Protein AF-A0A382C9M2-F1 (afdb_monomer)

Radius of gyration: 23.82 Å; Cα contacts (8 Å, |Δi|>4): 58; chains: 1; bounding box: 88×24×33 Å

InterPro domains:
  IPR007627 RNA polymerase sigma-70 region 2 [PF04542] (60-106)
  IPR009042 RNA polymerase sigma-70 region 1.2 [PF00140] (22-53)
  IPR013325 RNA polymerase sigma factor, region 2 [SSF88946] (21-107)
  IPR050813 Bacterial Sigma-70 Factor [PTHR30376] (9-107)

pLDDT: mean 83.84, std 17.84, range [38.56, 96.5]

Solvent-accessible surface area (backbone atoms only — not comparable to full-atom values): 6581 Å² total; per-residue (Å²): 139,86,82,80,81,80,81,77,82,73,83,83,66,85,71,73,65,82,73,70,71,52,71,66,56,49,50,52,58,57,48,68,69,56,60,74,74,51,73,70,55,49,39,53,33,32,54,39,37,73,76,62,34,62,66,36,45,50,50,56,47,63,44,40,49,58,54,33,47,62,54,29,61,74,53,60,84,73,85,55,55,69,65,56,39,31,52,55,36,52,53,50,48,52,57,48,58,77,70,54,58,56,84,56,85,75,130

Secondary structure (DSSP, 8-state):
-------------------PPPHHHHHHHHHHTPPPPPHHHHHHHHHHHHTT-HHHHHHHHHHTHHHHHHHHGGGTTSSS-HHHHHHHHHHHHHHHHHT--TTS---

Mean predicted aligned error: 10.25 Å

Organism: NCBI:txid408172

Structure (mmCIF, N/CA/C/O backbone):
data_AF-A0A382C9M2-F1
#
_entry.id   AF-A0A382C9M2-F1
#
loop_
_atom_site.group_PDB
_atom_site.id
_atom_site.type_symbol
_atom_site.label_atom_id
_atom_site.label_alt_id
_atom_site.label_comp_id
_atom_site.label_asym_id
_atom_site.label_entity_id
_atom_site.label_seq_id
_atom_site.pdbx_PDB_ins_code
_atom_site.Cartn_x
_atom_site.Cartn_y
_atom_site.Cartn_z
_atom_site.occupancy
_atom_site.B_iso_or_equiv
_atom_site.auth_seq_id
_atom_site.auth_comp_id
_atom_site.auth_asym_id
_atom_site.auth_atom_id
_atom_site.pdbx_PDB_model_num
ATOM 1 N N . MET A 1 1 ? 68.466 9.174 -23.378 1.00 41.56 1 MET A N 1
ATOM 2 C CA . MET A 1 1 ? 68.375 8.108 -22.355 1.00 41.56 1 MET A CA 1
ATOM 3 C C . MET A 1 1 ? 66.933 8.017 -21.867 1.00 41.56 1 MET A C 1
ATOM 5 O O . MET A 1 1 ? 66.539 8.753 -20.977 1.00 41.56 1 MET A O 1
ATOM 9 N N . THR A 1 2 ? 66.107 7.196 -22.514 1.00 38.56 2 THR A N 1
ATOM 10 C CA . THR A 1 2 ? 64.675 7.047 -22.198 1.00 38.56 2 THR A CA 1
ATOM 11 C C . THR A 1 2 ? 64.477 5.911 -21.196 1.00 38.56 2 THR A C 1
ATOM 13 O O . THR A 1 2 ? 64.610 4.740 -21.557 1.00 38.56 2 THR A O 1
ATOM 16 N N . ALA A 1 3 ? 64.171 6.238 -19.941 1.00 43.88 3 ALA A N 1
ATOM 17 C CA . ALA A 1 3 ? 63.833 5.245 -18.928 1.00 43.88 3 ALA A CA 1
ATOM 18 C C . ALA A 1 3 ? 62.390 4.753 -19.139 1.00 43.88 3 ALA A C 1
ATOM 20 O O . ALA A 1 3 ? 61.428 5.490 -18.935 1.00 43.88 3 ALA A O 1
ATOM 21 N N . LYS A 1 4 ? 62.233 3.494 -19.568 1.00 49.69 4 LYS A N 1
ATOM 22 C CA . LYS A 1 4 ? 60.939 2.797 -19.591 1.00 49.69 4 LYS A CA 1
ATOM 23 C C . LYS A 1 4 ? 60.523 2.489 -18.151 1.00 49.69 4 LYS A C 1
ATOM 25 O O . LYS A 1 4 ? 61.099 1.606 -17.519 1.00 49.69 4 LYS A O 1
ATOM 30 N N . VAL A 1 5 ? 59.513 3.189 -17.642 1.00 54.41 5 VAL A N 1
ATOM 31 C CA . VAL A 1 5 ? 58.876 2.855 -16.362 1.00 54.41 5 VAL A CA 1
ATOM 32 C C . VAL A 1 5 ? 58.084 1.559 -16.542 1.00 54.41 5 VAL A C 1
ATOM 34 O O . VAL A 1 5 ? 57.154 1.475 -17.342 1.00 54.41 5 VAL A O 1
ATOM 37 N N . LYS A 1 6 ? 58.490 0.513 -15.823 1.00 54.06 6 LYS A N 1
ATOM 38 C CA . LYS A 1 6 ? 57.851 -0.805 -15.841 1.00 54.06 6 LYS A CA 1
ATOM 39 C C . LYS A 1 6 ? 56.624 -0.749 -14.924 1.00 54.06 6 LYS A C 1
ATOM 41 O O . LYS A 1 6 ? 56.758 -0.816 -13.706 1.00 54.06 6 LYS A O 1
ATOM 46 N N . LEU A 1 7 ? 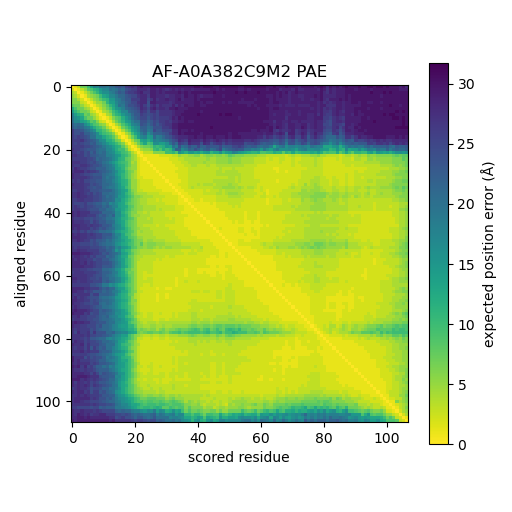55.435 -0.594 -15.506 1.00 52.62 7 LEU A N 1
ATOM 47 C CA . LEU A 1 7 ? 54.170 -0.678 -14.772 1.00 52.62 7 LEU A CA 1
ATOM 48 C C . LEU A 1 7 ? 53.996 -2.103 -14.231 1.00 52.62 7 LEU A C 1
ATOM 50 O O . LEU A 1 7 ? 53.836 -3.063 -14.988 1.00 52.62 7 LEU A O 1
ATOM 54 N N . LYS A 1 8 ? 54.052 -2.238 -12.907 1.00 50.34 8 LYS A N 1
ATOM 55 C CA . LYS A 1 8 ? 53.757 -3.481 -12.196 1.00 50.34 8 LYS A CA 1
ATOM 56 C C . LYS A 1 8 ? 52.243 -3.699 -12.290 1.00 50.34 8 LYS A C 1
ATOM 58 O O . LYS A 1 8 ? 51.476 -2.942 -11.704 1.00 50.34 8 LYS A O 1
ATOM 63 N N . LYS A 1 9 ? 51.805 -4.684 -13.081 1.00 49.84 9 LYS A N 1
ATOM 64 C CA . LYS A 1 9 ? 50.397 -5.097 -13.116 1.00 49.84 9 LYS A CA 1
ATOM 65 C C . LYS A 1 9 ? 50.051 -5.685 -11.749 1.00 49.84 9 LYS A C 1
ATOM 67 O O . LYS A 1 9 ? 50.568 -6.741 -11.394 1.00 49.84 9 LYS A O 1
ATOM 72 N N . PHE A 1 10 ? 49.230 -4.978 -10.980 1.00 45.16 10 PHE A N 1
ATOM 73 C CA . PHE A 1 10 ? 48.612 -5.537 -9.784 1.00 45.16 10 PHE A CA 1
ATOM 74 C C . PHE A 1 10 ? 47.573 -6.576 -10.221 1.00 45.16 10 PHE A C 1
ATOM 76 O O . PHE A 1 10 ? 46.813 -6.298 -11.155 1.00 45.16 10 PHE A O 1
ATOM 83 N N . PRO A 1 11 ? 47.540 -7.768 -9.605 1.00 44.34 11 PRO A N 1
ATOM 84 C CA . PRO A 1 11 ? 46.482 -8.720 -9.871 1.00 44.34 11 PRO A CA 1
ATOM 85 C C . PRO A 1 11 ? 45.189 -8.117 -9.322 1.00 44.34 11 PRO A C 1
ATOM 87 O O . PRO A 1 11 ? 45.044 -7.914 -8.119 1.00 44.34 11 PRO A O 1
ATOM 90 N N . VAL A 1 12 ? 44.258 -7.790 -10.216 1.00 55.22 12 VAL A N 1
ATOM 91 C CA . VAL A 1 12 ? 42.860 -7.550 -9.848 1.00 55.22 12 VAL A CA 1
ATOM 92 C C . VAL A 1 12 ? 42.267 -8.927 -9.557 1.00 55.22 12 VAL A C 1
ATOM 94 O O . VAL A 1 12 ? 41.584 -9.525 -10.383 1.00 55.22 12 VAL A O 1
ATOM 97 N N . GLU A 1 13 ? 42.638 -9.498 -8.411 1.00 49.00 13 GLU A N 1
ATOM 98 C CA . GLU A 1 13 ? 41.890 -10.610 -7.842 1.00 49.00 13 GLU A CA 1
ATOM 99 C C . GLU A 1 13 ? 40.467 -10.119 -7.604 1.00 49.00 13 GLU A C 1
ATOM 101 O O . GLU A 1 13 ? 40.261 -9.014 -7.099 1.00 49.00 13 GLU A O 1
ATOM 106 N N . ASN A 1 14 ? 39.504 -10.935 -8.037 1.00 55.16 14 ASN A N 1
ATOM 107 C CA . ASN A 1 14 ? 38.068 -10.734 -7.908 1.00 55.16 14 ASN A CA 1
ATOM 108 C C . ASN A 1 14 ? 37.694 -10.360 -6.469 1.00 55.16 14 ASN A C 1
ATOM 110 O O . ASN A 1 14 ? 37.304 -11.193 -5.652 1.00 55.16 14 ASN A O 1
ATOM 114 N N . MET A 1 15 ? 37.744 -9.068 -6.177 1.00 46.50 15 MET A N 1
ATOM 115 C CA . MET A 1 15 ? 36.993 -8.468 -5.103 1.00 46.50 15 MET A CA 1
ATOM 116 C C . MET A 1 15 ? 35.558 -8.478 -5.615 1.00 46.50 15 MET A C 1
ATOM 118 O O . MET A 1 15 ? 35.105 -7.519 -6.237 1.00 46.50 15 MET A O 1
ATOM 122 N N . SER A 1 16 ? 34.855 -9.604 -5.441 1.00 49.78 16 SER A N 1
ATOM 123 C CA . SER A 1 16 ? 33.399 -9.592 -5.515 1.00 49.78 16 SER A CA 1
ATOM 124 C C . SER A 1 16 ? 32.985 -8.560 -4.480 1.00 49.78 16 SER A C 1
ATOM 126 O O . SER A 1 16 ? 33.064 -8.820 -3.274 1.00 49.78 16 SER A O 1
ATOM 128 N N . ALA A 1 17 ? 32.696 -7.347 -4.952 1.00 49.66 17 ALA A N 1
ATOM 129 C CA . ALA A 1 17 ? 32.237 -6.256 -4.127 1.00 49.66 17 ALA A CA 1
ATOM 130 C C . ALA A 1 17 ? 31.185 -6.851 -3.201 1.00 49.66 17 ALA A C 1
ATOM 132 O O . ALA A 1 17 ? 30.287 -7.551 -3.675 1.00 49.66 17 ALA A O 1
ATOM 133 N N . ARG A 1 18 ? 31.331 -6.660 -1.886 1.00 47.44 18 ARG A N 1
ATOM 134 C CA . ARG A 1 18 ? 30.225 -6.925 -0.968 1.00 47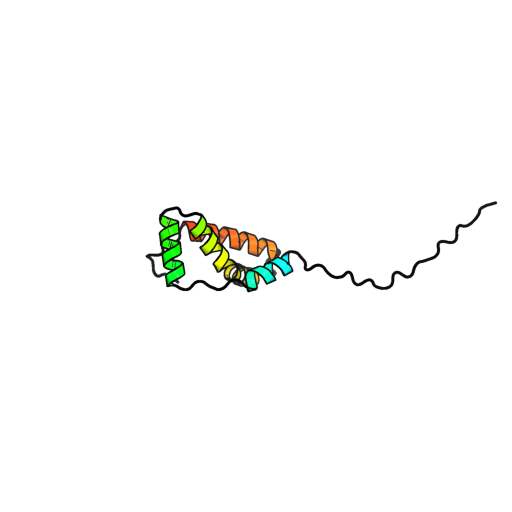.44 18 ARG A CA 1
ATOM 135 C C . ARG A 1 18 ? 29.048 -6.148 -1.542 1.00 47.44 18 ARG A C 1
ATOM 137 O O . ARG A 1 18 ? 29.044 -4.923 -1.484 1.00 47.44 18 ARG A O 1
ATOM 144 N N . SER A 1 19 ? 28.148 -6.861 -2.211 1.00 56.34 19 SER A N 1
ATOM 145 C CA . SER A 1 19 ? 27.043 -6.269 -2.941 1.00 56.34 19 SER A CA 1
ATOM 146 C C . SER A 1 19 ? 26.144 -5.675 -1.880 1.00 56.34 19 SER A C 1
ATOM 148 O O . SER A 1 19 ? 25.377 -6.400 -1.245 1.00 56.34 19 SER A O 1
ATOM 150 N N . PHE A 1 20 ? 26.266 -4.370 -1.639 1.00 56.56 20 PHE A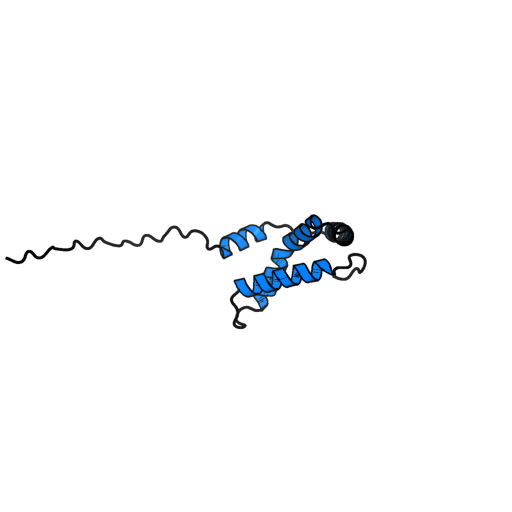 N 1
ATOM 151 C CA . PHE A 1 20 ? 25.217 -3.647 -0.944 1.00 56.56 20 PHE A CA 1
ATOM 152 C C . PHE A 1 20 ? 23.905 -4.009 -1.649 1.00 56.56 20 PHE A C 1
ATOM 154 O O . PHE A 1 20 ? 23.881 -4.016 -2.884 1.00 56.56 20 PHE A O 1
ATOM 161 N N . PRO A 1 21 ? 22.855 -4.412 -0.912 1.00 63.62 21 PRO A N 1
ATOM 162 C CA . PRO A 1 21 ? 21.584 -4.721 -1.538 1.00 63.62 21 PRO A CA 1
ATOM 163 C C . PRO A 1 21 ? 21.164 -3.520 -2.376 1.00 63.62 21 PRO A C 1
ATOM 165 O O . PRO A 1 21 ? 21.129 -2.402 -1.859 1.00 63.62 21 PRO A O 1
ATOM 168 N N . ASP A 1 22 ? 20.869 -3.758 -3.652 1.00 85.25 22 ASP A N 1
ATOM 169 C CA . ASP A 1 22 ? 20.300 -2.726 -4.510 1.00 85.25 22 ASP A CA 1
ATOM 170 C C . ASP A 1 22 ? 19.055 -2.119 -3.834 1.00 85.25 22 ASP A C 1
ATOM 172 O O . ASP A 1 22 ? 18.360 -2.797 -3.063 1.00 85.25 22 ASP A O 1
ATOM 176 N N . ALA A 1 23 ? 18.776 -0.841 -4.092 1.00 88.19 23 ALA A N 1
ATOM 177 C CA . ALA A 1 23 ? 17.708 -0.094 -3.427 1.00 88.19 23 ALA A CA 1
ATOM 178 C C . ALA A 1 23 ? 16.355 -0.820 -3.526 1.00 88.19 23 ALA A C 1
ATOM 180 O O . ALA A 1 23 ? 15.608 -0.887 -2.546 1.00 88.19 23 ALA A O 1
ATOM 181 N N . LEU A 1 24 ? 16.087 -1.461 -4.671 1.00 88.88 24 LEU A N 1
ATOM 182 C CA . LEU A 1 24 ? 14.896 -2.278 -4.876 1.00 88.88 24 LEU A CA 1
ATOM 183 C C . LEU A 1 24 ? 14.868 -3.506 -3.958 1.00 88.88 24 LEU A C 1
ATOM 185 O O . LEU A 1 24 ? 13.831 -3.828 -3.385 1.00 88.88 24 LEU A O 1
ATOM 189 N N . THR A 1 25 ? 16.003 -4.179 -3.772 1.00 91.81 25 THR A N 1
ATOM 190 C CA . THR A 1 25 ? 16.108 -5.342 -2.876 1.00 91.81 25 THR A CA 1
ATOM 191 C C . THR A 1 25 ? 15.828 -4.942 -1.431 1.00 91.81 25 THR A C 1
ATOM 193 O O . THR A 1 25 ? 15.102 -5.636 -0.716 1.00 91.81 25 THR A O 1
ATOM 196 N N . ARG A 1 26 ? 16.361 -3.794 -0.996 1.00 92.88 26 ARG A N 1
ATOM 197 C CA . ARG A 1 26 ? 16.076 -3.252 0.336 1.00 92.88 26 ARG A CA 1
ATOM 198 C C . ARG A 1 26 ? 14.590 -2.921 0.497 1.00 92.88 26 ARG A C 1
ATOM 200 O O . ARG A 1 26 ? 13.992 -3.357 1.478 1.00 92.88 26 ARG A O 1
ATOM 207 N N . TYR A 1 27 ? 13.998 -2.228 -0.475 1.00 92.69 27 TYR A N 1
ATOM 208 C CA . TYR A 1 27 ? 12.568 -1.915 -0.492 1.00 92.69 27 TYR A CA 1
ATOM 209 C C . TYR A 1 27 ? 11.707 -3.182 -0.385 1.00 92.69 27 TYR A C 1
ATOM 211 O O . TYR A 1 27 ? 10.858 -3.280 0.500 1.00 92.69 27 TYR A O 1
ATOM 219 N N . MET A 1 28 ? 11.986 -4.196 -1.213 1.00 93.38 28 MET A N 1
ATOM 220 C CA . MET A 1 28 ? 11.275 -5.479 -1.194 1.00 93.38 28 MET A CA 1
ATOM 221 C C . MET A 1 28 ? 11.366 -6.160 0.176 1.00 93.38 28 MET A C 1
ATOM 223 O O . MET A 1 28 ? 10.363 -6.642 0.707 1.00 93.38 28 MET A O 1
ATOM 227 N N . ASN A 1 29 ? 12.550 -6.147 0.792 1.00 94.25 29 ASN A N 1
ATOM 228 C CA . ASN A 1 29 ? 12.754 -6.689 2.132 1.00 94.25 29 ASN A CA 1
ATOM 229 C C . ASN A 1 29 ? 11.974 -5.919 3.206 1.00 94.25 29 ASN A C 1
ATOM 231 O O . ASN A 1 29 ? 11.438 -6.539 4.126 1.00 94.25 29 ASN A O 1
ATOM 235 N N . GLU A 1 30 ? 11.887 -4.594 3.114 1.00 93.56 30 GLU A N 1
ATOM 236 C CA . GLU A 1 30 ? 11.125 -3.767 4.055 1.00 93.56 30 GLU A CA 1
ATOM 237 C C . GLU A 1 30 ? 9.623 -4.032 3.934 1.00 93.56 30 GLU A C 1
ATOM 239 O O . GLU A 1 30 ? 8.978 -4.376 4.931 1.00 93.56 30 GLU A O 1
ATOM 244 N N . ILE A 1 31 ? 9.075 -3.995 2.716 1.00 94.56 31 ILE A N 1
ATOM 245 C CA . ILE A 1 31 ? 7.646 -4.244 2.517 1.00 94.56 31 ILE A CA 1
ATOM 246 C C . ILE A 1 31 ? 7.267 -5.689 2.840 1.00 94.56 31 ILE A C 1
ATOM 248 O O . ILE A 1 31 ? 6.152 -5.926 3.292 1.00 94.56 31 ILE A O 1
ATOM 252 N N . SER A 1 32 ? 8.180 -6.662 2.688 1.00 93.06 32 SER A N 1
ATOM 253 C CA . SER A 1 32 ? 7.925 -8.075 3.011 1.00 93.06 32 SER A CA 1
ATOM 254 C C . SER A 1 32 ? 7.527 -8.294 4.479 1.00 93.06 32 SER A C 1
ATOM 256 O O . SER A 1 32 ? 6.791 -9.231 4.794 1.00 93.06 32 SER A O 1
ATOM 258 N N . LYS A 1 33 ? 7.938 -7.390 5.375 1.00 94.81 33 LYS A N 1
ATOM 259 C CA . LYS A 1 33 ? 7.663 -7.449 6.820 1.00 94.81 33 LYS A CA 1
ATOM 260 C C . LYS A 1 33 ? 6.308 -6.848 7.194 1.00 94.81 33 LYS A C 1
ATOM 262 O O . LYS A 1 33 ? 5.814 -7.075 8.298 1.00 94.81 33 LYS A O 1
ATOM 267 N N . ILE A 1 34 ? 5.685 -6.100 6.284 1.00 93.94 34 ILE A N 1
ATOM 268 C CA . ILE A 1 34 ? 4.401 -5.440 6.521 1.00 93.94 34 ILE A CA 1
ATOM 269 C C . ILE A 1 34 ? 3.302 -6.503 6.621 1.00 93.94 34 ILE A C 1
ATOM 271 O O . ILE A 1 34 ? 3.113 -7.320 5.719 1.00 93.94 34 ILE A O 1
ATOM 275 N N . LYS A 1 35 ? 2.574 -6.532 7.736 1.00 93.81 35 LYS A N 1
ATOM 276 C CA . LYS A 1 35 ? 1.414 -7.425 7.881 1.00 93.81 35 LYS A CA 1
ATOM 277 C C . LYS A 1 35 ? 0.244 -6.893 7.022 1.00 93.81 35 LYS A C 1
ATOM 279 O O . LYS A 1 35 ? 0.175 -5.690 6.803 1.00 93.81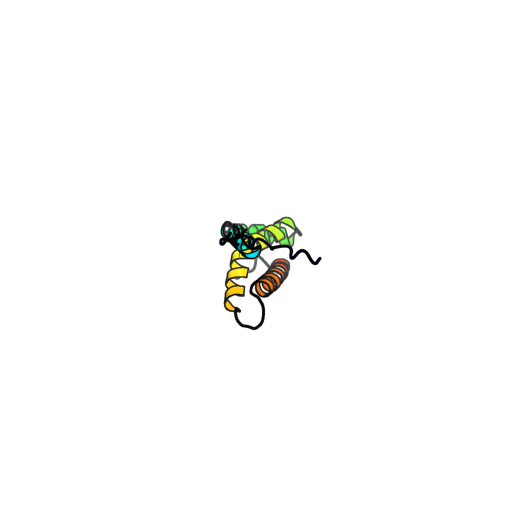 35 LYS A O 1
ATOM 284 N N . PRO A 1 36 ? -0.661 -7.736 6.513 1.00 91.62 36 PRO A N 1
ATOM 285 C CA . PRO A 1 36 ? -1.898 -7.253 5.897 1.00 91.62 36 PRO A CA 1
ATOM 286 C C . PRO A 1 36 ? -2.841 -6.681 6.964 1.00 91.62 36 PRO A C 1
ATOM 288 O O . PRO A 1 36 ? -2.723 -7.022 8.144 1.00 91.62 36 PRO A O 1
ATOM 291 N N . LEU A 1 37 ? -3.742 -5.779 6.577 1.00 93.12 37 LEU A N 1
ATOM 292 C CA . LEU A 1 37 ? -4.820 -5.334 7.461 1.00 93.12 37 LEU A CA 1
ATOM 293 C C . LEU A 1 37 ? -5.911 -6.404 7.536 1.00 93.12 37 LEU A C 1
ATOM 295 O O . LEU A 1 37 ? -6.142 -7.161 6.594 1.00 93.12 37 LEU A O 1
ATOM 299 N N . THR A 1 38 ? -6.570 -6.471 8.683 1.00 94.12 38 THR A N 1
ATOM 300 C CA . THR A 1 38 ? -7.851 -7.158 8.826 1.00 94.12 38 THR A CA 1
ATOM 301 C C . THR A 1 38 ? -8.978 -6.263 8.319 1.00 94.12 38 THR A C 1
ATOM 303 O O . THR A 1 38 ? -8.849 -5.039 8.282 1.00 94.12 38 THR A O 1
ATOM 306 N N . ARG A 1 39 ? -10.123 -6.864 7.989 1.00 89.69 39 ARG A N 1
ATOM 307 C CA . ARG A 1 39 ? -11.292 -6.130 7.485 1.00 89.69 39 ARG A CA 1
ATOM 308 C C . ARG A 1 39 ? -11.773 -5.036 8.446 1.00 89.69 39 ARG A C 1
ATOM 310 O O . ARG A 1 39 ? -12.170 -3.961 8.009 1.00 89.69 39 ARG A O 1
ATOM 317 N N . ASP A 1 40 ? -11.711 -5.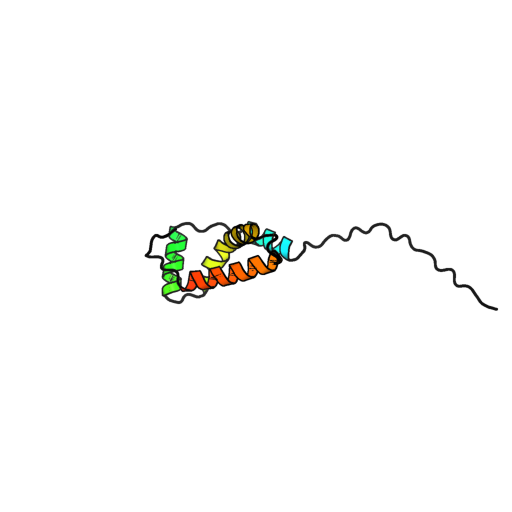297 9.749 1.00 92.19 40 ASP A N 1
ATOM 318 C CA . ASP A 1 40 ? -12.121 -4.327 10.768 1.00 92.19 40 ASP A CA 1
ATOM 319 C C . ASP A 1 40 ? -11.129 -3.162 10.876 1.00 92.19 40 ASP A C 1
ATOM 321 O O . ASP A 1 40 ? -11.531 -2.020 11.099 1.00 92.19 40 ASP A O 1
ATOM 325 N N . GLU A 1 41 ? -9.829 -3.425 10.705 1.00 94.38 41 GLU A N 1
ATOM 326 C CA . GLU A 1 41 ? -8.815 -2.369 10.656 1.00 94.38 41 GLU A CA 1
ATOM 327 C C . GLU A 1 41 ? -8.958 -1.511 9.394 1.00 94.38 41 GLU A C 1
ATOM 329 O O . GLU A 1 41 ? -8.845 -0.291 9.486 1.00 94.38 41 GLU A O 1
ATOM 334 N N . GLU A 1 42 ? -9.237 -2.120 8.238 1.00 92.31 42 GLU A N 1
ATOM 335 C CA . GLU A 1 42 ? -9.512 -1.394 6.990 1.00 92.31 42 GLU A CA 1
ATOM 336 C C . GLU A 1 42 ? -10.733 -0.490 7.128 1.00 92.31 42 GLU A C 1
ATOM 338 O O . GLU A 1 42 ? -10.672 0.676 6.744 1.00 92.31 42 GLU A O 1
ATOM 343 N N . TYR A 1 43 ? -11.813 -0.995 7.731 1.00 92.50 43 TYR A N 1
ATOM 344 C CA . TYR A 1 43 ? -13.015 -0.205 7.980 1.00 92.50 43 TYR A CA 1
ATOM 345 C C . TYR A 1 43 ? -12.720 1.000 8.882 1.00 92.50 43 TYR A C 1
ATOM 347 O O . TYR A 1 43 ? -13.073 2.126 8.540 1.00 92.50 43 TYR A O 1
ATOM 355 N N . LYS A 1 44 ? -12.009 0.784 9.998 1.00 94.62 44 LYS A N 1
ATOM 356 C CA . LYS A 1 44 ? -11.620 1.862 10.924 1.00 94.62 44 LYS A CA 1
ATOM 357 C C . LYS A 1 44 ? -10.771 2.928 10.238 1.00 94.62 44 LYS A C 1
ATOM 359 O O . LYS A 1 44 ? -11.071 4.110 10.370 1.00 94.62 44 LYS A O 1
ATOM 364 N N . LEU A 1 45 ? -9.745 2.516 9.492 1.00 95.19 45 LEU A N 1
ATOM 365 C CA . LEU A 1 45 ? -8.899 3.447 8.742 1.00 95.19 45 LEU A CA 1
ATOM 366 C C . LEU A 1 45 ? -9.709 4.191 7.677 1.00 95.19 45 LEU A C 1
ATOM 368 O O . LEU A 1 45 ? -9.547 5.395 7.531 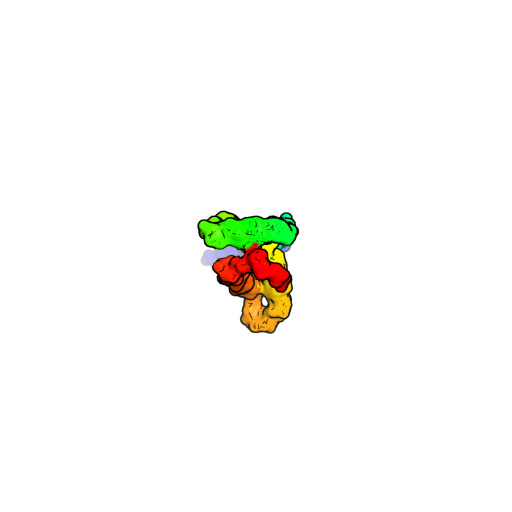1.00 95.19 45 LEU A O 1
ATOM 372 N N . GLY A 1 46 ? -10.616 3.506 6.980 1.00 93.44 46 GLY A N 1
ATOM 373 C CA . GLY A 1 46 ? -11.514 4.117 6.004 1.00 93.44 46 GLY A CA 1
ATOM 374 C C . GLY A 1 46 ? -12.393 5.213 6.608 1.00 93.44 46 GLY A C 1
ATOM 375 O O . GLY A 1 46 ? -12.507 6.287 6.024 1.00 93.44 46 GLY A O 1
ATOM 376 N N . CYS A 1 47 ? -12.973 4.983 7.791 1.00 93.62 47 CYS A N 1
ATOM 377 C CA . CYS A 1 47 ? -13.750 6.008 8.495 1.00 93.62 47 CYS A CA 1
ATOM 378 C C . CYS A 1 47 ? -12.895 7.241 8.823 1.00 93.62 47 CYS A C 1
ATOM 380 O O . CYS A 1 47 ? -13.303 8.360 8.531 1.00 93.62 47 CYS A O 1
ATOM 382 N N . GLN A 1 48 ? -11.682 7.036 9.340 1.00 94.94 48 GLN A N 1
ATOM 383 C CA . GLN A 1 48 ? -10.752 8.128 9.657 1.00 94.94 48 GLN A CA 1
ATOM 384 C C . GLN A 1 48 ? -10.321 8.913 8.407 1.00 94.94 48 GLN A C 1
ATOM 386 O O . GLN A 1 48 ? -10.165 10.130 8.449 1.00 94.94 48 GLN A O 1
ATOM 391 N N . ILE A 1 49 ? -10.161 8.236 7.267 1.00 94.62 49 ILE A N 1
ATOM 392 C CA . ILE A 1 49 ? -9.820 8.880 5.990 1.00 94.62 49 ILE A CA 1
ATOM 393 C C . ILE A 1 49 ? -10.941 9.817 5.527 1.00 94.62 49 ILE A C 1
ATOM 395 O O . ILE A 1 49 ? -10.644 10.903 5.031 1.00 94.62 49 ILE A O 1
ATOM 399 N N . ILE A 1 50 ? -12.211 9.437 5.714 1.00 91.31 50 ILE A N 1
ATOM 400 C CA . ILE A 1 50 ? -13.361 10.306 5.402 1.00 91.31 50 ILE A CA 1
ATOM 401 C C . ILE A 1 50 ? -13.349 11.566 6.271 1.00 91.31 50 ILE A C 1
ATOM 403 O O . ILE A 1 50 ? -13.663 12.651 5.785 1.00 91.31 50 ILE A O 1
ATOM 407 N N . GLU A 1 51 ? -12.937 11.439 7.531 1.00 93.12 51 GLU A N 1
ATOM 408 C CA . GLU A 1 51 ? -12.760 12.566 8.455 1.00 93.12 51 GLU A CA 1
ATOM 409 C C . GLU A 1 51 ? -11.539 13.443 8.107 1.00 93.12 51 GLU A C 1
ATOM 411 O O . GLU A 1 51 ? -11.333 14.491 8.717 1.00 93.12 51 GLU A O 1
ATOM 416 N N . GLY A 1 52 ? -10.743 13.055 7.103 1.00 92.56 52 GLY A N 1
ATOM 417 C CA . GLY A 1 52 ? -9.580 13.802 6.627 1.00 92.56 52 GLY A CA 1
ATOM 418 C C . GLY A 1 52 ? -8.257 13.412 7.289 1.00 92.56 52 GLY A C 1
ATOM 419 O O . GLY A 1 52 ? -7.269 14.131 7.124 1.00 92.56 52 GLY A O 1
ATOM 420 N N . ASP A 1 53 ? -8.191 12.289 8.013 1.00 95.88 53 ASP A N 1
ATOM 421 C CA . ASP A 1 53 ? -6.954 11.825 8.646 1.00 95.88 53 ASP A CA 1
ATOM 422 C C . ASP A 1 53 ? -5.941 11.317 7.602 1.00 95.88 53 ASP A C 1
ATOM 424 O O . ASP A 1 53 ? -5.993 10.190 7.093 1.00 95.88 53 ASP A O 1
ATOM 428 N N . ILE A 1 54 ? -4.955 12.166 7.312 1.00 94.69 54 ILE A N 1
ATOM 429 C CA . ILE A 1 54 ? -3.846 11.864 6.399 1.00 94.69 54 ILE A CA 1
ATOM 430 C C . ILE A 1 54 ? -2.995 10.697 6.926 1.00 94.69 54 ILE A C 1
ATOM 432 O O . ILE A 1 54 ? -2.468 9.911 6.135 1.00 94.69 54 ILE A O 1
ATOM 436 N N . THR A 1 55 ? -2.877 10.539 8.244 1.00 96.50 55 THR A N 1
ATOM 437 C CA . THR A 1 55 ? -2.110 9.450 8.863 1.00 96.50 55 THR A CA 1
ATOM 438 C C . THR A 1 55 ? -2.801 8.111 8.634 1.00 96.50 55 THR A C 1
ATOM 440 O O . THR A 1 55 ? -2.141 7.118 8.313 1.00 96.50 55 THR A O 1
ATOM 443 N N . ALA A 1 56 ? -4.134 8.079 8.726 1.00 95.81 56 ALA A N 1
ATOM 444 C CA . ALA A 1 56 ? -4.923 6.900 8.386 1.00 95.81 56 ALA A CA 1
ATOM 445 C C . ALA A 1 56 ? -4.763 6.523 6.904 1.00 95.81 56 ALA A C 1
ATOM 447 O O . ALA A 1 56 ? -4.537 5.349 6.594 1.00 95.81 56 ALA A O 1
ATOM 448 N N . LEU A 1 57 ? -4.767 7.512 6.001 1.00 94.38 57 LEU A N 1
ATOM 449 C CA . LEU A 1 57 ? -4.516 7.304 4.571 1.00 94.38 57 LEU A CA 1
ATOM 450 C C . LEU A 1 57 ? -3.129 6.705 4.316 1.00 94.38 57 LEU A C 1
ATOM 452 O O . LEU A 1 57 ? -3.004 5.693 3.626 1.00 94.38 57 LEU A O 1
ATOM 456 N N . GLN A 1 58 ? -2.087 7.297 4.903 1.00 95.00 58 GLN A N 1
ATOM 457 C CA . GLN A 1 58 ? -0.717 6.797 4.784 1.00 95.00 58 GLN A CA 1
ATOM 458 C C . GLN A 1 58 ? -0.599 5.366 5.303 1.00 95.00 58 GLN A C 1
ATOM 460 O O . GLN A 1 58 ? 0.017 4.521 4.654 1.00 95.00 58 GLN A O 1
ATOM 465 N N . LYS A 1 59 ? -1.222 5.072 6.448 1.00 95.81 59 LYS A N 1
ATOM 466 C CA . LYS A 1 59 ? -1.214 3.736 7.037 1.00 95.81 59 LYS A CA 1
ATOM 467 C C . LYS A 1 59 ? -1.923 2.729 6.137 1.00 95.81 59 LYS A C 1
ATOM 469 O O . LYS A 1 59 ? -1.367 1.662 5.899 1.00 95.81 59 LYS A O 1
ATOM 474 N N . LEU A 1 60 ? -3.095 3.055 5.594 1.00 94.94 60 LEU A N 1
ATOM 475 C CA . LEU A 1 60 ? -3.812 2.162 4.681 1.00 94.94 60 LEU A CA 1
ATOM 476 C C . LEU A 1 60 ? -2.983 1.872 3.422 1.00 94.94 60 LEU A C 1
ATOM 478 O O . LEU A 1 60 ? -2.815 0.708 3.055 1.00 94.94 60 LEU A O 1
ATOM 482 N N . VAL A 1 61 ? -2.384 2.900 2.814 1.00 94.62 61 VAL A N 1
ATOM 483 C CA . VAL A 1 61 ? -1.508 2.754 1.639 1.00 94.62 61 VAL A CA 1
ATOM 484 C C . VAL A 1 61 ? -0.289 1.881 1.956 1.00 94.62 61 VAL A C 1
ATOM 486 O O . VAL A 1 61 ? -0.032 0.904 1.252 1.00 94.62 61 VAL A O 1
ATOM 489 N N . GLN A 1 62 ? 0.429 2.160 3.050 1.00 94.56 62 GLN A N 1
ATOM 490 C CA . GLN A 1 62 ? 1.617 1.395 3.453 1.00 94.56 62 GLN A CA 1
ATOM 491 C C . GLN A 1 62 ? 1.311 -0.092 3.658 1.00 94.56 62 GLN A C 1
ATOM 493 O O . GLN A 1 62 ? 2.094 -0.963 3.275 1.00 94.56 62 GLN A O 1
ATOM 498 N N . ARG A 1 63 ? 0.149 -0.406 4.236 1.00 96.06 63 ARG A N 1
ATOM 499 C CA . ARG A 1 63 ? -0.277 -1.788 4.495 1.00 96.06 63 ARG A CA 1
ATOM 500 C C . ARG A 1 63 ? -0.605 -2.574 3.231 1.00 96.06 63 ARG A C 1
ATOM 502 O O . ARG A 1 63 ? -0.612 -3.802 3.273 1.00 96.06 63 ARG A O 1
ATOM 509 N N . ASN A 1 64 ? -0.790 -1.878 2.115 1.00 94.31 64 ASN A N 1
ATOM 510 C CA . ASN A 1 64 ? -1.091 -2.460 0.818 1.00 94.31 64 ASN A CA 1
ATOM 511 C C . ASN A 1 64 ? 0.092 -2.443 -0.168 1.00 94.31 64 ASN A C 1
ATOM 513 O O . ASN A 1 64 ? -0.057 -2.897 -1.301 1.00 94.31 64 ASN A O 1
ATOM 517 N N . LEU A 1 65 ? 1.298 -2.023 0.235 1.00 95.25 65 LEU A N 1
ATOM 518 C CA . LEU A 1 65 ? 2.464 -2.002 -0.669 1.00 95.25 65 LEU A CA 1
ATOM 519 C C . LEU A 1 65 ? 2.800 -3.384 -1.255 1.00 95.25 65 LEU A C 1
ATOM 521 O O . LEU A 1 65 ? 3.135 -3.506 -2.432 1.00 95.25 65 LEU A O 1
ATOM 525 N N . LYS A 1 66 ? 2.634 -4.461 -0.474 1.00 95.19 66 LYS A N 1
ATOM 526 C CA . LYS A 1 66 ? 2.780 -5.840 -0.983 1.00 95.19 66 LYS A CA 1
ATOM 527 C C . LYS A 1 66 ? 1.804 -6.151 -2.114 1.00 95.19 66 LYS A C 1
ATOM 529 O O . LYS A 1 66 ? 2.162 -6.849 -3.061 1.00 95.19 66 LYS A O 1
ATOM 534 N N . TYR A 1 67 ? 0.573 -5.656 -1.998 1.00 95.19 67 TYR A N 1
ATOM 535 C CA . TYR A 1 67 ? -0.450 -5.851 -3.014 1.00 95.19 67 TYR A CA 1
ATOM 536 C C . TYR A 1 67 ? -0.064 -5.123 -4.302 1.00 95.19 67 TYR A C 1
ATOM 538 O O . TYR A 1 67 ? -0.076 -5.748 -5.361 1.00 95.19 67 TYR A O 1
ATOM 546 N N . VAL A 1 68 ? 0.401 -3.872 -4.208 1.00 96.38 68 VAL A N 1
ATOM 547 C CA . VAL A 1 68 ? 0.918 -3.116 -5.361 1.00 96.38 68 VAL A CA 1
ATOM 548 C C . VAL A 1 68 ? 2.002 -3.904 -6.096 1.00 96.38 68 VAL A C 1
ATOM 550 O O . VAL A 1 68 ? 1.880 -4.138 -7.296 1.00 96.38 68 VAL A O 1
ATOM 553 N N . VAL A 1 69 ? 3.008 -4.411 -5.377 1.00 95.75 69 VAL A N 1
ATOM 554 C CA . VAL A 1 69 ? 4.078 -5.222 -5.982 1.00 95.75 69 VAL A CA 1
ATOM 555 C C . VAL A 1 69 ? 3.538 -6.495 -6.638 1.00 95.75 69 VAL A C 1
ATOM 557 O O . VAL A 1 69 ? 4.005 -6.882 -7.714 1.00 95.75 69 VAL A O 1
ATOM 560 N N . SER A 1 70 ? 2.541 -7.143 -6.029 1.00 95.44 70 SER A N 1
ATOM 561 C CA . SER A 1 70 ? 1.915 -8.347 -6.589 1.00 95.44 70 SER A CA 1
ATOM 562 C C . SER A 1 70 ? 1.186 -8.077 -7.909 1.00 95.44 70 SER A C 1
ATOM 564 O O . SER A 1 70 ? 1.210 -8.922 -8.803 1.00 95.44 70 SER A O 1
ATOM 566 N N . ILE A 1 71 ? 0.581 -6.894 -8.059 1.00 96.25 71 ILE A N 1
ATOM 567 C CA . ILE A 1 71 ? -0.081 -6.470 -9.293 1.00 96.25 71 ILE A CA 1
ATOM 568 C C . ILE A 1 71 ? 0.955 -6.022 -10.324 1.00 96.25 71 ILE A C 1
ATOM 570 O O . ILE A 1 71 ? 0.936 -6.537 -11.438 1.00 96.25 71 ILE A O 1
ATOM 574 N N . ALA A 1 72 ? 1.906 -5.163 -9.949 1.00 95.81 72 ALA A N 1
ATOM 575 C CA . ALA A 1 72 ? 2.983 -4.693 -10.825 1.00 95.81 72 ALA A CA 1
ATOM 576 C C . ALA A 1 72 ? 3.787 -5.855 -11.432 1.00 95.81 72 ALA A C 1
ATOM 578 O O . ALA A 1 72 ? 4.133 -5.840 -12.612 1.00 95.81 72 ALA A O 1
ATOM 579 N N . SER A 1 73 ? 4.020 -6.920 -10.657 1.00 94.44 73 SER A N 1
ATOM 580 C CA . SER A 1 73 ? 4.739 -8.108 -11.132 1.00 94.44 73 SER A CA 1
ATOM 581 C C . SER A 1 73 ? 4.049 -8.818 -12.303 1.00 94.44 73 SER A C 1
ATOM 583 O O . SER A 1 73 ? 4.738 -9.462 -13.092 1.00 94.44 73 SER A O 1
ATOM 585 N N . LYS A 1 74 ? 2.724 -8.679 -12.456 1.00 95.88 74 LYS A N 1
ATOM 586 C CA . LYS A 1 74 ? 1.961 -9.254 -13.579 1.00 95.88 74 LYS A CA 1
ATOM 587 C C . LYS A 1 74 ? 2.193 -8.519 -14.902 1.00 95.88 74 LYS A C 1
ATOM 589 O O . LYS A 1 74 ? 1.926 -9.092 -15.949 1.00 95.88 74 LYS A O 1
ATOM 594 N N . TYR A 1 75 ? 2.701 -7.288 -14.854 1.00 95.25 75 TYR A N 1
ATOM 595 C CA . TYR A 1 75 ? 2.958 -6.438 -16.023 1.00 95.25 75 TYR A CA 1
ATOM 596 C C . TYR A 1 75 ? 4.445 -6.379 -16.403 1.00 95.25 75 TYR A C 1
ATOM 598 O O . TYR A 1 75 ? 4.866 -5.545 -17.206 1.00 95.25 75 TYR A O 1
ATOM 606 N N . ARG A 1 76 ? 5.277 -7.261 -15.833 1.00 92.88 76 ARG A N 1
ATOM 607 C CA . ARG A 1 76 ? 6.679 -7.376 -16.251 1.00 92.88 76 ARG A CA 1
ATOM 608 C C . ARG A 1 76 ? 6.763 -7.751 -17.728 1.00 92.88 76 ARG A C 1
ATOM 610 O O . ARG A 1 76 ? 6.020 -8.601 -18.203 1.00 92.88 76 ARG A O 1
ATOM 617 N N . GLY A 1 77 ? 7.714 -7.143 -18.434 1.00 91.75 77 GLY A N 1
ATOM 618 C CA . GLY A 1 77 ? 7.907 -7.370 -19.868 1.00 91.75 77 GLY A CA 1
ATOM 619 C C . GLY A 1 77 ? 7.009 -6.516 -20.769 1.00 91.75 77 GLY A C 1
ATOM 620 O O . GLY A 1 77 ? 7.155 -6.585 -21.983 1.00 91.75 77 GLY A O 1
ATOM 621 N N . CYS A 1 78 ? 6.147 -5.659 -20.212 1.00 92.25 78 CYS A N 1
ATOM 622 C CA . CYS A 1 78 ? 5.303 -4.732 -20.977 1.00 92.25 78 CYS A CA 1
ATOM 623 C C . CYS A 1 78 ? 6.003 -3.405 -21.348 1.00 92.25 78 CYS A C 1
ATOM 625 O O . CYS A 1 78 ? 5.333 -2.402 -21.571 1.00 92.25 78 CYS A O 1
ATOM 627 N N . GLY A 1 79 ? 7.339 -3.372 -21.398 1.00 91.69 79 GLY A N 1
ATOM 628 C CA . GLY A 1 79 ? 8.114 -2.196 -21.827 1.00 91.69 79 GLY A CA 1
ATOM 629 C C . GLY A 1 79 ? 8.475 -1.179 -20.735 1.00 91.69 79 GLY A C 1
ATOM 630 O O . GLY A 1 79 ? 9.238 -0.261 -21.014 1.00 91.69 79 GLY A O 1
ATOM 631 N N . LEU A 1 80 ? 7.997 -1.358 -19.500 1.00 93.56 80 LEU A N 1
ATOM 632 C CA . LEU A 1 80 ? 8.403 -0.571 -18.327 1.00 93.56 80 LEU A CA 1
ATOM 633 C C . LEU A 1 80 ? 9.247 -1.402 -17.358 1.00 93.56 80 LEU A C 1
ATOM 635 O O . LEU A 1 80 ? 9.114 -2.632 -17.291 1.00 93.56 80 LEU A O 1
ATOM 639 N N . SER A 1 81 ? 10.104 -0.730 -16.586 1.00 94.00 81 SER A N 1
ATOM 640 C CA . SER A 1 81 ? 10.826 -1.387 -15.500 1.00 94.00 81 SER A CA 1
ATOM 641 C C . SER A 1 81 ? 9.858 -1.773 -14.375 1.00 94.00 81 SER A C 1
ATOM 643 O O . SER A 1 81 ? 8.784 -1.192 -14.209 1.00 94.00 81 SER A O 1
ATOM 645 N N . ILE A 1 82 ? 10.234 -2.761 -13.559 1.00 93.38 82 ILE A N 1
ATOM 646 C CA . ILE A 1 82 ? 9.422 -3.130 -12.391 1.00 93.38 82 ILE A CA 1
ATOM 647 C C . ILE A 1 82 ? 9.313 -1.980 -11.380 1.00 93.38 82 ILE A C 1
ATOM 649 O O . ILE A 1 82 ? 8.307 -1.895 -10.687 1.00 93.38 82 ILE A O 1
ATOM 653 N N . GLN A 1 83 ? 10.319 -1.104 -11.301 1.00 94.38 83 GLN A N 1
ATOM 654 C CA . GLN A 1 83 ? 10.297 0.066 -10.423 1.00 94.38 83 GLN A CA 1
ATOM 655 C C . GLN A 1 83 ? 9.225 1.056 -10.878 1.00 94.38 83 GLN A C 1
ATOM 657 O O . GLN A 1 83 ? 8.381 1.428 -10.070 1.00 94.38 83 GLN A O 1
ATOM 662 N N . ASP A 1 84 ? 9.175 1.372 -12.173 1.00 94.81 84 ASP A N 1
ATOM 663 C CA . ASP A 1 84 ? 8.171 2.292 -12.725 1.00 94.81 84 ASP A CA 1
ATOM 664 C C . ASP A 1 84 ? 6.749 1.748 -12.532 1.00 94.81 84 ASP A C 1
ATOM 666 O O . ASP A 1 84 ? 5.852 2.463 -12.093 1.00 94.81 84 ASP A O 1
ATOM 670 N N . LEU A 1 85 ? 6.547 0.447 -12.777 1.00 96.19 85 LEU A N 1
ATOM 671 C CA . LEU A 1 85 ? 5.252 -0.209 -12.557 1.00 96.19 85 LEU A CA 1
ATOM 672 C C . LEU A 1 85 ? 4.812 -0.164 -11.087 1.00 96.19 85 LEU A C 1
ATOM 674 O O . LEU A 1 85 ? 3.618 -0.063 -10.800 1.00 96.19 85 LEU A O 1
ATOM 678 N N . ILE A 1 86 ? 5.759 -0.272 -10.152 1.00 95.56 86 ILE A N 1
ATOM 679 C CA . ILE A 1 86 ? 5.478 -0.154 -8.719 1.00 95.56 86 ILE A CA 1
ATOM 680 C C . ILE A 1 86 ? 5.090 1.281 -8.375 1.00 95.56 86 ILE A C 1
ATOM 682 O O . ILE A 1 86 ? 4.114 1.465 -7.651 1.00 95.56 86 ILE A O 1
ATOM 686 N N . GLU A 1 87 ? 5.796 2.284 -8.898 1.00 94.81 87 GLU A N 1
ATOM 687 C CA . GLU A 1 87 ? 5.478 3.682 -8.603 1.00 94.81 87 GLU A CA 1
ATOM 688 C C . GLU A 1 87 ? 4.118 4.104 -9.160 1.00 94.81 87 GLU A C 1
ATOM 690 O O . GLU A 1 87 ? 3.310 4.681 -8.430 1.00 94.81 87 GLU A O 1
ATOM 695 N N . GLU A 1 88 ? 3.786 3.715 -10.391 1.00 95.69 88 GLU A N 1
ATOM 696 C CA . GLU A 1 88 ? 2.445 3.937 -10.947 1.00 95.69 88 GLU A CA 1
ATOM 697 C C . GLU A 1 88 ? 1.361 3.229 -10.120 1.00 95.69 88 GLU A C 1
ATOM 699 O O . GLU A 1 88 ? 0.304 3.793 -9.821 1.00 95.69 88 GLU A O 1
ATOM 704 N N . GLY A 1 89 ? 1.637 2.006 -9.662 1.00 96.06 89 GLY A N 1
ATOM 705 C CA . GLY A 1 89 ? 0.744 1.284 -8.761 1.00 96.06 89 GLY A CA 1
ATOM 706 C C . GLY A 1 89 ? 0.564 1.974 -7.400 1.00 96.06 89 GLY A C 1
ATOM 707 O O . GLY A 1 89 ? -0.553 2.014 -6.875 1.00 96.06 89 GLY 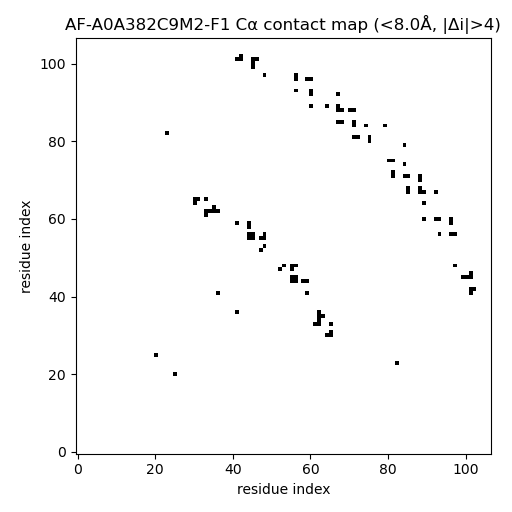A O 1
ATOM 708 N N . ASN A 1 90 ? 1.628 2.564 -6.846 1.00 95.19 90 ASN A N 1
ATOM 709 C CA . ASN A 1 90 ? 1.588 3.337 -5.601 1.00 95.19 90 ASN A CA 1
ATOM 710 C C . ASN A 1 90 ? 0.738 4.609 -5.765 1.00 95.19 90 ASN A C 1
ATOM 712 O O . ASN A 1 90 ? -0.077 4.941 -4.902 1.00 95.19 90 ASN A O 1
ATOM 716 N N . ILE A 1 91 ? 0.873 5.308 -6.892 1.00 95.81 91 ILE A N 1
ATOM 717 C CA . ILE A 1 91 ? 0.031 6.467 -7.214 1.00 95.81 91 ILE A CA 1
ATOM 718 C C . ILE A 1 91 ? -1.433 6.028 -7.335 1.00 95.81 91 ILE A C 1
ATOM 720 O O . ILE A 1 91 ? -2.321 6.649 -6.741 1.00 95.81 91 ILE A O 1
ATOM 724 N N . GLY A 1 92 ? -1.683 4.923 -8.041 1.00 95.25 92 GLY A N 1
ATOM 725 C CA . GLY A 1 92 ? -3.014 4.347 -8.207 1.00 95.25 92 GLY A CA 1
ATOM 726 C C . GLY A 1 92 ? -3.692 4.028 -6.875 1.00 95.25 92 GLY A C 1
ATOM 727 O O . GLY A 1 92 ? -4.845 4.411 -6.666 1.00 95.25 92 GLY A O 1
ATOM 728 N N . ILE A 1 93 ? -2.979 3.401 -5.934 1.00 94.81 93 ILE A N 1
ATOM 729 C CA . ILE A 1 93 ? -3.564 3.060 -4.632 1.00 94.81 93 ILE A CA 1
ATOM 730 C C . ILE A 1 93 ? -3.827 4.290 -3.761 1.00 94.81 93 ILE A C 1
ATOM 732 O O . ILE A 1 93 ? -4.845 4.333 -3.070 1.00 94.81 93 ILE A O 1
ATOM 736 N N . ILE A 1 94 ? -2.980 5.323 -3.820 1.00 95.06 94 ILE A N 1
ATOM 737 C CA . ILE A 1 94 ? -3.229 6.593 -3.123 1.00 95.06 94 ILE A CA 1
ATOM 738 C C . ILE A 1 94 ? -4.517 7.234 -3.653 1.00 95.06 94 ILE A C 1
ATOM 740 O O . ILE A 1 94 ? -5.369 7.655 -2.870 1.00 95.06 94 ILE A O 1
ATOM 744 N N . GLN A 1 95 ? -4.686 7.282 -4.976 1.00 94.69 95 GLN A N 1
ATOM 745 C CA . GLN A 1 95 ? -5.884 7.839 -5.613 1.00 94.69 95 GLN A CA 1
ATOM 746 C C . GLN A 1 95 ? -7.141 7.027 -5.281 1.00 94.69 95 GLN A C 1
ATOM 748 O O . GLN A 1 95 ? -8.180 7.611 -4.969 1.00 94.69 95 GLN A O 1
ATOM 753 N N . ALA A 1 96 ? -7.045 5.694 -5.29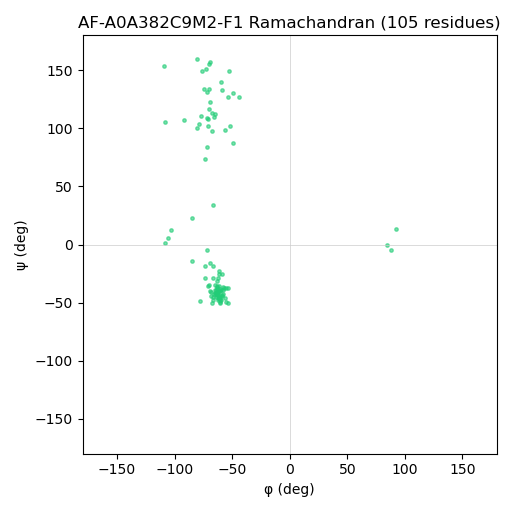9 1.00 92.69 96 ALA A N 1
ATOM 754 C CA . ALA A 1 96 ? -8.141 4.807 -4.922 1.00 92.69 96 ALA A CA 1
ATOM 755 C C . ALA A 1 96 ? -8.537 4.993 -3.450 1.00 92.69 96 ALA A C 1
ATOM 757 O O . ALA A 1 96 ? -9.718 5.130 -3.149 1.00 92.69 96 ALA A O 1
ATOM 758 N N . THR A 1 97 ? -7.554 5.093 -2.550 1.00 92.00 97 THR A N 1
ATOM 759 C CA . THR A 1 97 ? -7.776 5.285 -1.108 1.00 92.00 97 THR A CA 1
ATOM 760 C C . THR A 1 97 ? -8.502 6.596 -0.814 1.00 92.00 97 THR A C 1
ATOM 762 O O . THR A 1 97 ? -9.422 6.614 -0.005 1.00 92.00 97 THR A O 1
ATOM 765 N N . LYS A 1 98 ? -8.160 7.687 -1.513 1.00 89.88 98 LYS A N 1
ATOM 766 C CA . LYS A 1 98 ? -8.855 8.983 -1.370 1.00 89.88 98 LYS A CA 1
ATOM 767 C C . LYS A 1 98 ? -10.338 8.934 -1.749 1.00 89.88 98 LYS A C 1
ATOM 769 O O . LYS A 1 98 ? -11.093 9.807 -1.342 1.00 89.88 98 LYS A O 1
ATOM 774 N N . ARG A 1 99 ? -10.740 7.964 -2.574 1.00 88.44 99 ARG A N 1
ATOM 775 C CA . ARG A 1 99 ? -12.115 7.792 -3.073 1.00 88.44 99 ARG A CA 1
ATOM 776 C C . ARG A 1 99 ? -12.813 6.582 -2.452 1.00 88.44 99 ARG A C 1
ATOM 778 O O . ARG A 1 99 ? -13.932 6.262 -2.848 1.00 88.44 99 ARG A O 1
ATOM 785 N N . PHE A 1 100 ? -12.136 5.876 -1.551 1.00 84.88 100 PHE A N 1
ATOM 786 C CA . PHE A 1 100 ? -12.635 4.646 -0.966 1.00 84.88 100 PHE A CA 1
ATO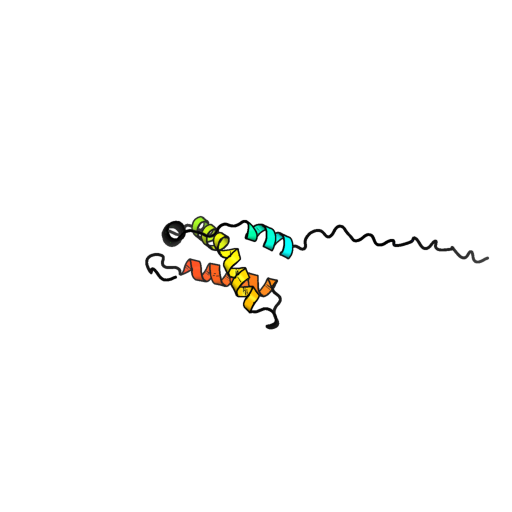M 787 C C . PHE A 1 100 ? -13.778 4.949 0.002 1.00 84.88 100 PHE A C 1
ATOM 789 O O . PHE A 1 100 ? -13.658 5.806 0.873 1.00 84.88 100 PHE A O 1
ATOM 796 N N . ASP A 1 101 ? -14.876 4.215 -0.153 1.00 84.25 101 ASP A N 1
ATOM 797 C CA . ASP A 1 101 ? -16.019 4.273 0.749 1.00 84.25 101 ASP A CA 1
ATOM 798 C C . ASP A 1 101 ? -16.063 2.975 1.579 1.00 84.25 101 ASP A C 1
ATOM 800 O O . ASP A 1 101 ? -16.448 1.930 1.044 1.00 84.25 101 ASP A O 1
ATOM 804 N N . PRO A 1 102 ? -15.695 3.013 2.874 1.00 83.12 102 PRO A N 1
ATOM 805 C CA . PRO A 1 102 ? -15.663 1.842 3.746 1.00 83.12 102 PRO A CA 1
ATOM 806 C C . PRO A 1 102 ? -17.054 1.257 4.027 1.00 83.12 102 PRO A C 1
ATOM 808 O O . PRO A 1 102 ? -17.156 0.103 4.448 1.00 83.12 102 PRO A O 1
ATOM 811 N N . SER A 1 103 ? -18.136 2.015 3.800 1.00 80.06 103 SER A N 1
ATOM 812 C CA . SER A 1 103 ? -19.509 1.526 3.991 1.00 80.06 103 SER A CA 1
ATOM 813 C C . SER A 1 103 ? -19.924 0.554 2.885 1.00 80.06 103 SER A C 1
ATOM 815 O O . SER A 1 103 ? -20.704 -0.383 3.105 1.00 80.06 103 SER A O 1
ATOM 817 N N . ARG A 1 104 ? -19.350 0.727 1.691 1.00 77.19 104 ARG A N 1
ATOM 818 C CA . ARG A 1 104 ? -19.553 -0.171 0.563 1.00 77.19 104 ARG A CA 1
ATOM 819 C C . ARG A 1 104 ? -18.667 -1.382 0.824 1.00 77.19 104 ARG A C 1
ATOM 821 O O . ARG A 1 104 ? -17.457 -1.328 0.660 1.00 77.19 104 ARG A O 1
ATOM 828 N N . LYS A 1 105 ? -19.275 -2.496 1.247 1.00 68.81 105 LYS A N 1
ATOM 829 C CA . LYS A 1 105 ? -18.617 -3.785 1.562 1.00 68.81 105 LYS A CA 1
ATOM 830 C C . LYS A 1 105 ? -18.000 -4.489 0.335 1.00 68.81 105 LYS A C 1
ATOM 832 O O . LYS A 1 105 ? -18.035 -5.718 0.255 1.00 68.81 105 LYS A O 1
ATOM 837 N N . VAL A 1 106 ? -17.479 -3.727 -0.619 1.00 64.75 106 VAL A N 1
ATOM 838 C CA . VAL A 1 106 ? -16.801 -4.214 -1.816 1.00 64.75 106 VAL A CA 1
ATOM 839 C C . VAL A 1 106 ? -15.421 -4.716 -1.398 1.00 64.75 106 VAL A C 1
ATOM 841 O O . VAL A 1 106 ? -14.754 -4.082 -0.582 1.00 64.75 106 VAL A O 1
ATOM 844 N N . LYS A 1 107 ? -15.053 -5.900 -1.886 1.00 55.69 107 LYS A N 1
ATOM 845 C CA . LYS A 1 107 ? -13.708 -6.463 -1.744 1.00 55.69 107 LYS A CA 1
ATOM 846 C C . LYS A 1 107 ? -12.849 -6.045 -2.924 1.00 55.69 107 LYS A C 1
ATOM 848 O O . LYS A 1 107 ? -13.420 -5.968 -4.035 1.00 55.69 107 LYS A O 1
#

Foldseek 3Di:
DDDDDDDDDDPPDDPVPPPDPDPVRVVCVVLVPQAADDLVLLLVLLVVVVVVPPVSLVVNLSNCLVVQLVVLVVCPPVPDDSVVSSVVSSVVSSVCSNVDDSVPPDD

Nearest PDB structures (foldseek):
  5ipl-assembly1_F  TM=9.489E-01  e=6.550E-05  Escherichia coli
  6uu9-assembly1_FFF  TM=9.570E-01  e=1.513E-04  Escherichia coli
  8hkc-assembly1_E  TM=9.105E-01  e=8.188E-05  Escherichia coli K-12
  6uu8-assembly1_FFF  TM=9.560E-01  e=1.788E-04  Escherichia coli
  6uu7-assembly1_FFF  TM=9.589E-01  e=2.794E-04  Escherichia coli K-12

Sequence (107 aa):
MTAKVKLKKFPVENMSARSFPDALTRYMNEISKIKPLTRDEEYKLGCQIIEGDITALQKLVQRNLKYVVSIASKYRGCGLSIQDLIEEGNIGIIQATKRFDPSRKVK